Protein AF-A0A3P8M0N2-F1 (afdb_monomer)

Nearest PDB structures (foldseek):
  2rb9-assembly2_C  TM=9.609E-01  e=3.279E-08  Escherichia coli O157:H7
  2i6r-assembly2_C  TM=9.636E-01  e=3.994E-08  Escherichia coli O157:H7

InterPro domains:
  IPR011854 Carbamoyl dehydratase HypE [PTHR30303] (1-111)
  IPR016188 PurM-like, N-terminal domain [PF00586] (38-105)
  IPR036921 PurM-like, N-terminal domain superfamily [G3DSA:3.30.1330.10] (4-121)
  IPR036921 PurM-like, N-terminal domain superfamily [SSF55326] (3-123)

Secondary structure (DSSP, 8-state):
--B--GGGGSSSHHHHHHIIIIIHHHT--HHHHT-SSS----HHHHHTT-SS----------SSSEETTEEHHHHHHHHHHHHHHHTTPPP----------TT-BHHHHHHHHHHHHHHGGG-------------------

Solvent-accessible surface area (backbone atoms only — not comparable to full-atom values): 9290 Å² total; per-residue (Å²): 128,69,48,41,48,70,59,50,74,66,80,42,70,54,21,53,49,49,42,58,67,46,51,47,61,30,58,65,45,78,60,61,68,69,72,57,103,62,77,79,76,67,62,70,68,53,50,74,76,39,97,70,85,77,83,76,86,81,84,82,84,68,83,65,55,63,50,98,94,51,34,51,57,56,47,48,53,52,50,47,39,45,62,26,37,76,75,72,43,81,72,84,80,82,87,86,84,86,89,78,60,70,64,43,46,39,68,61,52,52,56,50,41,54,57,51,40,56,61,68,71,67,77,68,79,78,80,75,76,75,75,88,80,80,87,92,85,85,85,90,131

Structure (mmCIF, N/CA/C/O backbone):
data_AF-A0A3P8M0N2-F1
#
_entry.id   AF-A0A3P8M0N2-F1
#
loop_
_atom_site.group_PDB
_atom_site.id
_atom_site.type_symbol
_atom_site.label_atom_id
_atom_site.label_alt_id
_atom_site.label_comp_id
_atom_site.label_asym_id
_atom_site.label_entity_id
_atom_site.label_seq_id
_atom_site.pdbx_PDB_ins_code
_atom_site.Cartn_x
_atom_site.Cartn_y
_atom_site.Cartn_z
_atom_site.occupancy
_atom_site.B_iso_or_equiv
_atom_site.auth_seq_id
_atom_site.auth_comp_id
_atom_site.auth_asym_id
_atom_site.auth_atom_id
_atom_site.pdbx_PDB_model_num
ATOM 1 N N . MET A 1 1 ? -10.455 -6.258 19.976 1.00 63.91 1 MET A N 1
ATOM 2 C CA . MET A 1 1 ? -10.544 -4.790 20.166 1.00 63.91 1 MET A CA 1
ATOM 3 C C . ME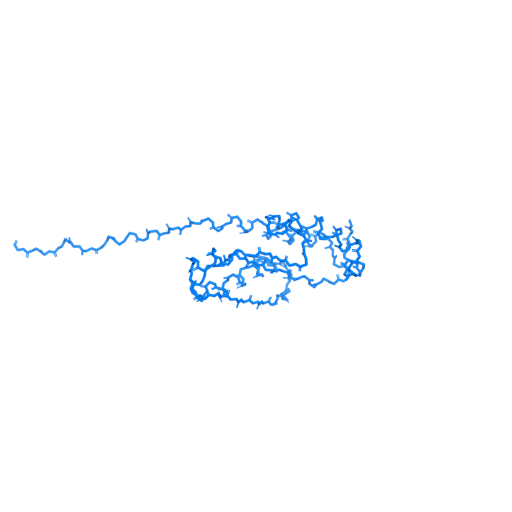T A 1 1 ? -11.783 -4.295 19.436 1.00 63.91 1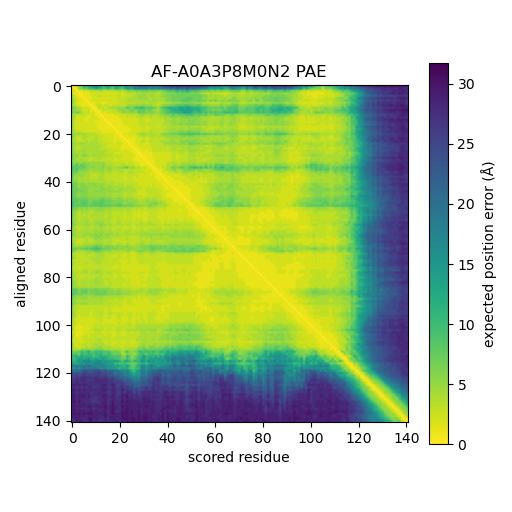 MET A C 1
ATOM 5 O O . MET A 1 1 ? -12.131 -4.919 18.446 1.00 63.91 1 MET A O 1
ATOM 9 N N . LYS A 1 2 ? -12.479 -3.260 19.926 1.00 83.62 2 LYS A N 1
ATOM 10 C CA . LYS A 1 2 ? -13.693 -2.745 19.257 1.00 83.62 2 LYS A CA 1
ATOM 11 C C . LYS A 1 2 ? -13.363 -1.669 18.216 1.00 83.62 2 LYS A C 1
ATOM 13 O O . LYS A 1 2 ? -13.795 -1.780 17.079 1.00 83.62 2 LYS A O 1
ATOM 18 N N . SER A 1 3 ? -12.510 -0.709 18.567 1.00 92.75 3 SER A N 1
ATOM 19 C CA . SER A 1 3 ? -12.158 0.423 17.703 1.00 92.75 3 SER A CA 1
ATOM 20 C C . SER A 1 3 ? -10.681 0.822 17.818 1.00 92.75 3 SER A C 1
ATOM 22 O O . SER A 1 3 ? -9.972 0.390 18.735 1.00 92.75 3 SER A O 1
ATOM 24 N N . ILE A 1 4 ? -10.222 1.652 16.881 1.00 93.88 4 ILE A N 1
ATOM 25 C CA . ILE A 1 4 ? -8.924 2.324 16.909 1.00 93.88 4 ILE A CA 1
ATOM 26 C C . ILE A 1 4 ? -8.894 3.346 18.052 1.00 93.88 4 ILE A C 1
ATOM 28 O O . ILE A 1 4 ? -9.870 4.045 18.308 1.00 93.88 4 ILE A O 1
ATOM 32 N N . GLN A 1 5 ? -7.755 3.424 18.736 1.00 93.38 5 GLN A N 1
ATOM 33 C CA . GLN A 1 5 ? -7.468 4.341 19.832 1.00 93.38 5 GLN A CA 1
ATOM 34 C C . GLN A 1 5 ? -6.165 5.074 19.520 1.00 93.38 5 GLN A C 1
ATOM 36 O O . GLN A 1 5 ? -5.319 4.526 18.808 1.00 93.38 5 GLN A O 1
ATOM 41 N N . LEU A 1 6 ? -5.942 6.243 20.124 1.00 93.06 6 LEU A N 1
ATOM 42 C CA . LEU A 1 6 ? -4.668 6.970 19.988 1.00 93.06 6 LEU A CA 1
ATOM 43 C C . LEU A 1 6 ? -3.442 6.116 20.358 1.00 93.06 6 LEU A C 1
ATOM 45 O O . LEU A 1 6 ? -2.377 6.258 19.760 1.00 93.06 6 LEU A O 1
ATOM 49 N N . ALA A 1 7 ? -3.595 5.169 21.292 1.00 91.19 7 ALA A N 1
ATOM 50 C CA . ALA A 1 7 ? -2.540 4.229 21.669 1.00 91.19 7 ALA A CA 1
ATOM 51 C C . ALA A 1 7 ? -2.038 3.360 20.496 1.00 91.19 7 ALA A C 1
ATOM 53 O O . ALA A 1 7 ? -0.889 2.924 20.511 1.00 91.19 7 ALA A O 1
ATOM 54 N N . HIS A 1 8 ? -2.857 3.127 19.465 1.00 91.25 8 HIS A N 1
ATOM 55 C CA . HIS A 1 8 ? -2.447 2.386 18.269 1.00 91.25 8 HIS A CA 1
ATOM 56 C C . HIS A 1 8 ? -1.554 3.204 17.320 1.00 91.25 8 HIS A C 1
ATOM 58 O O . HIS A 1 8 ? -0.977 2.624 16.406 1.00 91.25 8 HIS A O 1
ATOM 64 N N . GLY A 1 9 ? -1.415 4.518 17.531 1.00 89.00 9 GLY A N 1
ATOM 65 C CA . GLY A 1 9 ? -0.545 5.406 16.749 1.00 89.00 9 GLY A CA 1
ATOM 66 C C . GLY A 1 9 ? 0.686 5.914 17.506 1.00 89.00 9 GLY A C 1
ATOM 67 O O . GLY A 1 9 ? 1.428 6.732 16.974 1.00 89.00 9 GLY A O 1
ATOM 68 N N . SER A 1 10 ? 0.915 5.470 18.746 1.00 87.62 10 SER A N 1
ATOM 69 C CA . SER A 1 10 ? 1.956 6.028 19.625 1.00 87.62 10 SER A CA 1
ATOM 70 C C . SER A 1 10 ? 3.344 5.387 19.481 1.00 87.62 10 SER A C 1
ATOM 72 O O . SER A 1 10 ? 4.259 5.760 20.211 1.00 87.62 10 SER A O 1
ATOM 74 N N . GLY A 1 11 ? 3.512 4.393 18.601 1.00 84.75 11 GLY A N 1
ATOM 75 C CA . GLY A 1 11 ? 4.765 3.632 18.465 1.00 84.75 11 GLY A CA 1
ATOM 76 C C . GLY A 1 11 ? 5.002 2.574 19.552 1.00 84.75 11 GLY A C 1
ATOM 77 O O . GLY A 1 11 ? 6.016 1.885 19.526 1.00 84.75 11 GLY A O 1
ATOM 78 N N . GLY A 1 12 ? 4.084 2.427 20.514 1.00 90.69 12 GLY A N 1
ATOM 79 C CA . GLY A 1 12 ? 4.204 1.467 21.613 1.00 90.69 12 GLY A CA 1
ATOM 80 C C . GLY A 1 12 ? 3.677 0.061 21.298 1.00 90.69 12 GLY A C 1
ATOM 81 O O . GLY A 1 12 ? 3.340 -0.285 20.166 1.00 90.69 12 GLY A O 1
ATOM 82 N N . GLN A 1 13 ? 3.530 -0.751 22.350 1.00 91.75 13 GLN A N 1
ATOM 83 C CA . GLN A 1 13 ? 3.070 -2.144 22.249 1.00 91.75 13 GLN A CA 1
ATOM 84 C C . GLN A 1 13 ? 1.716 -2.295 21.542 1.00 91.75 13 GLN A C 1
ATOM 86 O O . GLN A 1 13 ? 1.530 -3.240 20.782 1.00 91.75 13 GLN A O 1
ATOM 91 N N . ALA A 1 14 ? 0.780 -1.367 21.756 1.00 90.50 14 ALA A N 1
ATOM 92 C CA . ALA A 1 14 ? -0.536 -1.420 21.123 1.00 90.50 14 ALA A CA 1
ATOM 93 C C . ALA A 1 14 ? -0.447 -1.259 19.591 1.00 90.50 14 ALA A C 1
ATOM 95 O O . ALA A 1 14 ? -1.123 -1.980 18.858 1.00 90.50 14 ALA A O 1
ATOM 96 N N . MET A 1 15 ? 0.433 -0.378 19.097 1.00 91.69 15 MET A N 1
ATOM 97 C CA . MET A 1 15 ? 0.715 -0.243 17.663 1.00 91.69 15 MET A CA 1
ATOM 98 C C . MET A 1 15 ? 1.362 -1.515 17.106 1.00 91.69 15 MET A C 1
ATOM 100 O O . MET A 1 15 ? 0.923 -2.030 16.081 1.00 91.69 15 MET A O 1
ATOM 104 N N . GLN A 1 16 ? 2.361 -2.064 17.802 1.00 89.50 16 GLN A N 1
ATOM 105 C CA . GLN A 1 16 ? 3.021 -3.304 17.381 1.00 89.50 16 GLN A CA 1
ATOM 106 C C . GLN A 1 16 ? 2.044 -4.486 17.320 1.00 89.50 16 GLN A C 1
ATOM 108 O O . GLN A 1 16 ? 2.074 -5.264 16.369 1.00 89.50 16 GLN A O 1
ATOM 113 N N . GLN A 1 17 ? 1.131 -4.597 18.287 1.00 90.56 17 GLN A N 1
ATOM 114 C CA . GLN A 1 17 ? 0.076 -5.612 18.286 1.00 90.56 17 GLN A CA 1
ATOM 115 C C . GLN A 1 17 ? -0.898 -5.430 17.122 1.00 90.56 17 GLN A C 1
ATOM 117 O O . GLN A 1 17 ? -1.261 -6.420 16.486 1.00 90.56 17 GLN A O 1
ATOM 122 N N . LEU A 1 18 ? -1.298 -4.194 16.805 1.00 89.81 18 LEU A N 1
ATOM 123 C CA . LEU A 1 18 ? -2.138 -3.911 15.639 1.00 89.81 18 LEU A CA 1
ATOM 124 C C . LEU A 1 18 ? -1.429 -4.326 14.342 1.00 89.81 18 LEU A C 1
ATOM 126 O O . LEU A 1 18 ? -2.010 -5.037 13.524 1.00 89.81 18 LEU A O 1
ATOM 130 N N . ILE A 1 19 ? -0.156 -3.956 14.183 1.00 88.88 19 ILE A N 1
ATOM 131 C CA . ILE A 1 19 ? 0.654 -4.338 13.019 1.00 88.88 19 ILE A CA 1
ATOM 132 C C . ILE A 1 19 ? 0.749 -5.859 12.895 1.00 88.88 19 ILE A C 1
ATOM 134 O O . ILE A 1 19 ? 0.438 -6.404 11.836 1.00 88.88 19 ILE A O 1
ATOM 138 N N . ALA A 1 20 ? 1.108 -6.553 13.974 1.00 87.44 20 ALA A N 1
ATOM 139 C CA . ALA A 1 20 ? 1.281 -8.002 13.974 1.00 87.44 20 ALA A CA 1
ATOM 140 C C . ALA A 1 20 ? -0.027 -8.774 13.733 1.00 87.44 20 ALA A C 1
ATOM 142 O O . ALA A 1 20 ? -0.031 -9.790 13.039 1.00 87.44 20 ALA A O 1
ATOM 143 N N . SER A 1 21 ? -1.140 -8.319 14.310 1.00 85.88 21 SER A N 1
ATOM 144 C CA . SER A 1 21 ? -2.423 -9.029 14.226 1.00 85.88 21 SER A CA 1
ATOM 145 C C . SER A 1 21 ? -3.155 -8.788 12.913 1.00 85.88 21 SER A C 1
ATOM 147 O O . SER A 1 21 ? -3.787 -9.704 12.400 1.00 85.88 21 SER A O 1
ATOM 149 N N . LEU A 1 22 ? -3.052 -7.587 12.349 1.00 86.25 22 LEU A N 1
ATOM 150 C CA . LEU A 1 22 ? -3.809 -7.215 11.165 1.00 86.25 22 LEU A CA 1
ATOM 151 C C . LEU A 1 22 ? -2.928 -7.175 9.915 1.00 86.25 22 LEU A C 1
ATOM 153 O O . LEU A 1 22 ? -3.141 -7.936 8.972 1.00 86.25 22 LEU A O 1
ATOM 157 N N . PHE A 1 23 ? -1.937 -6.283 9.896 1.00 86.25 23 PHE A N 1
ATOM 158 C CA . PHE A 1 23 ? -1.189 -5.971 8.678 1.00 86.25 23 PHE A CA 1
ATOM 159 C C . PHE A 1 23 ? -0.220 -7.088 8.287 1.00 86.25 23 PHE A C 1
ATOM 161 O O . PHE A 1 23 ? -0.169 -7.469 7.118 1.00 86.25 23 PHE A O 1
ATOM 168 N N . MET A 1 24 ? 0.490 -7.674 9.252 1.00 86.44 24 MET A N 1
ATOM 169 C CA . MET A 1 24 ? 1.405 -8.793 8.999 1.00 86.44 24 MET A CA 1
ATOM 170 C C . MET A 1 24 ? 0.673 -10.036 8.490 1.00 86.44 24 MET A C 1
ATOM 172 O O . MET A 1 24 ? 1.213 -10.757 7.657 1.00 86.44 24 MET A O 1
ATOM 176 N N . GLN A 1 25 ? -0.556 -10.276 8.958 1.00 85.75 25 GLN A N 1
ATOM 177 C CA . GLN A 1 25 ? -1.371 -11.404 8.502 1.00 85.75 25 GLN A CA 1
ATOM 178 C C . GLN A 1 25 ? -1.947 -11.148 7.108 1.00 85.75 25 GLN A C 1
ATOM 180 O O . GLN A 1 25 ? -1.815 -11.991 6.223 1.00 85.75 25 GLN A O 1
ATOM 185 N N . ALA A 1 26 ? -2.537 -9.970 6.891 1.00 85.81 26 ALA A N 1
ATOM 186 C CA . ALA A 1 26 ? -3.141 -9.599 5.614 1.00 85.81 26 ALA A CA 1
ATOM 187 C C . ALA A 1 26 ? -2.113 -9.492 4.476 1.00 85.81 26 ALA A C 1
ATOM 189 O O . ALA A 1 26 ? -2.409 -9.831 3.330 1.00 85.81 26 ALA A O 1
ATOM 190 N N . PHE A 1 27 ? -0.898 -9.035 4.784 1.00 87.44 27 PHE A N 1
ATOM 191 C CA . PHE A 1 27 ? 0.148 -8.768 3.799 1.00 87.44 27 PHE A CA 1
ATOM 192 C C . PHE A 1 27 ? 1.343 -9.716 3.900 1.00 87.44 27 PHE A C 1
ATOM 194 O O . PHE A 1 27 ? 2.408 -9.374 3.387 1.00 87.44 27 PHE A O 1
ATOM 201 N N . ALA A 1 28 ? 1.192 -10.888 4.522 1.00 89.44 28 ALA A N 1
ATOM 202 C CA . ALA A 1 28 ? 2.278 -11.836 4.769 1.00 89.44 28 ALA A CA 1
ATOM 203 C C . ALA A 1 28 ? 3.115 -12.120 3.507 1.00 89.44 28 ALA A C 1
ATOM 205 O O . ALA A 1 28 ? 2.613 -12.611 2.495 1.00 89.44 28 ALA A O 1
ATOM 206 N N . ASN A 1 29 ? 4.408 -11.795 3.562 1.00 89.75 29 ASN A N 1
ATOM 207 C CA . ASN A 1 29 ? 5.374 -12.066 2.499 1.00 89.75 29 ASN A CA 1
ATOM 208 C C . ASN A 1 29 ? 6.812 -12.040 3.064 1.00 89.75 29 ASN A C 1
ATOM 210 O O . ASN A 1 29 ? 7.013 -11.482 4.146 1.00 89.75 29 ASN A O 1
ATOM 214 N N . PRO A 1 30 ? 7.811 -12.601 2.353 1.00 90.75 30 PRO A N 1
ATOM 215 C CA . PRO A 1 30 ? 9.188 -12.664 2.848 1.00 90.75 30 PRO A CA 1
ATOM 216 C C . PRO A 1 30 ? 9.806 -11.297 3.163 1.00 90.75 30 PRO A C 1
ATOM 218 O O . PRO A 1 30 ? 10.489 -11.172 4.170 1.00 90.75 30 PRO A O 1
ATOM 221 N N . TRP A 1 31 ? 9.520 -10.270 2.356 1.00 90.75 31 TRP A N 1
ATOM 222 C CA . TRP A 1 31 ? 10.063 -8.920 2.556 1.00 90.75 31 TRP A CA 1
ATOM 223 C C . TRP A 1 31 ? 9.510 -8.247 3.813 1.00 90.75 31 TRP A C 1
ATOM 225 O O . TRP A 1 31 ? 10.221 -7.516 4.491 1.00 90.75 31 TRP A O 1
ATOM 235 N N . LEU A 1 32 ? 8.238 -8.494 4.133 1.00 89.06 32 LEU A N 1
ATOM 236 C CA . LEU A 1 32 ? 7.595 -7.947 5.324 1.00 89.06 32 LEU A CA 1
ATOM 237 C C . LEU A 1 32 ? 7.981 -8.728 6.590 1.00 89.06 32 LEU A C 1
ATOM 239 O O . LEU A 1 32 ? 8.029 -8.156 7.673 1.00 89.06 32 LEU A O 1
ATOM 243 N N . ALA A 1 33 ? 8.287 -10.023 6.457 1.00 89.88 33 ALA A N 1
ATOM 244 C CA . ALA A 1 33 ? 8.665 -10.888 7.573 1.00 89.88 33 ALA A CA 1
ATOM 245 C C . ALA A 1 33 ? 9.977 -10.473 8.264 1.00 89.88 33 ALA A C 1
ATOM 247 O O . ALA A 1 33 ? 10.156 -10.816 9.433 1.00 89.88 33 ALA A O 1
ATOM 248 N N . GLU A 1 34 ? 10.851 -9.726 7.577 1.00 88.56 34 GLU A N 1
ATOM 249 C CA . GLU A 1 34 ? 12.091 -9.182 8.150 1.00 88.56 34 GLU A CA 1
ATOM 250 C C . GLU A 1 34 ? 11.825 -8.201 9.306 1.00 88.56 34 GLU A C 1
ATOM 252 O O . GLU A 1 34 ? 12.629 -8.148 10.229 1.00 88.56 34 GLU A O 1
ATOM 257 N N . GLN A 1 35 ? 10.681 -7.497 9.309 1.00 83.44 35 GLN A N 1
ATOM 258 C CA . GLN A 1 35 ? 10.242 -6.599 10.397 1.00 83.44 35 GLN A CA 1
ATOM 259 C C . GLN A 1 35 ? 11.285 -5.553 10.838 1.00 83.44 35 GLN A C 1
ATOM 261 O O . GLN A 1 35 ? 11.336 -5.155 12.001 1.00 83.44 35 GLN A O 1
ATOM 266 N N . GLU A 1 36 ? 12.094 -5.091 9.890 1.00 87.94 36 GLU A N 1
ATOM 267 C CA . GLU A 1 36 ? 12.994 -3.950 10.049 1.00 87.94 36 GLU A CA 1
ATOM 268 C C . GLU A 1 36 ? 12.249 -2.634 9.758 1.00 87.94 36 GLU A C 1
ATOM 270 O O . GLU A 1 36 ? 11.135 -2.636 9.224 1.00 87.94 36 GLU A O 1
ATOM 275 N N . ASP A 1 37 ? 12.894 -1.496 10.025 1.00 87.88 37 ASP A N 1
ATOM 276 C CA . ASP A 1 37 ? 12.346 -0.162 9.721 1.00 87.88 37 ASP A CA 1
ATOM 277 C C . ASP A 1 37 ? 12.148 0.083 8.204 1.00 87.88 37 ASP A C 1
ATOM 279 O O . ASP A 1 37 ? 11.525 1.063 7.787 1.00 87.88 37 ASP A O 1
ATOM 283 N N . GLN A 1 38 ? 12.673 -0.809 7.357 1.00 91.94 38 GLN A N 1
ATOM 284 C CA . GLN A 1 38 ? 12.666 -0.724 5.904 1.00 91.94 38 GLN A CA 1
ATOM 285 C C . GLN A 1 38 ? 12.641 -2.105 5.240 1.00 91.94 38 GLN A C 1
ATOM 287 O O . GLN A 1 38 ? 13.207 -3.071 5.746 1.00 91.94 38 GLN A O 1
ATOM 292 N N . ALA A 1 39 ? 12.083 -2.176 4.030 1.00 92.81 39 ALA A N 1
ATOM 293 C CA . ALA A 1 39 ? 12.215 -3.351 3.173 1.00 92.81 39 ALA A CA 1
ATOM 294 C C . ALA A 1 39 ? 13.562 -3.352 2.430 1.00 92.81 39 ALA A C 1
ATOM 296 O O . ALA A 1 39 ? 14.052 -2.303 1.999 1.00 92.81 39 ALA A O 1
ATOM 297 N N . ARG A 1 40 ? 14.133 -4.539 2.209 1.00 93.44 40 ARG A N 1
ATOM 298 C CA . ARG A 1 40 ? 15.329 -4.741 1.377 1.00 93.44 40 ARG A CA 1
ATOM 299 C C . ARG A 1 40 ? 14.929 -5.417 0.069 1.00 93.44 40 ARG A C 1
ATOM 301 O O . ARG A 1 40 ? 14.323 -6.484 0.072 1.00 93.44 40 ARG A O 1
ATOM 308 N N . LEU A 1 41 ? 15.246 -4.777 -1.056 1.00 94.12 41 LEU A N 1
ATOM 309 C CA . LEU A 1 41 ? 14.862 -5.237 -2.394 1.00 94.12 41 LEU A CA 1
ATOM 310 C C . LEU A 1 41 ? 16.107 -5.563 -3.222 1.00 94.12 41 LEU A C 1
ATOM 312 O O . LEU A 1 41 ? 17.070 -4.797 -3.234 1.00 94.12 41 LEU A O 1
ATOM 316 N N . ASP A 1 42 ? 16.077 -6.690 -3.933 1.00 94.00 42 ASP A N 1
ATOM 317 C CA . ASP A 1 42 ? 17.174 -7.119 -4.802 1.00 94.00 42 ASP A CA 1
ATOM 318 C C . ASP A 1 42 ? 17.254 -6.229 -6.056 1.00 94.00 42 ASP A C 1
ATOM 320 O O . ASP A 1 42 ? 16.409 -6.288 -6.957 1.00 94.00 42 ASP A O 1
ATOM 324 N N . LEU A 1 43 ? 18.298 -5.399 -6.114 1.00 95.12 43 LEU A N 1
ATOM 325 C CA . LEU A 1 43 ? 18.541 -4.490 -7.232 1.00 95.12 43 LEU A CA 1
ATOM 326 C C . LEU A 1 43 ? 18.897 -5.225 -8.528 1.00 95.12 43 LEU A C 1
ATOM 328 O O . LEU A 1 43 ? 18.542 -4.743 -9.602 1.00 95.12 43 LEU A O 1
ATOM 332 N N . ALA A 1 44 ? 19.557 -6.385 -8.458 1.00 95.94 44 ALA A N 1
ATOM 333 C CA . ALA A 1 44 ? 19.913 -7.151 -9.649 1.00 95.94 44 ALA A CA 1
ATOM 334 C C . ALA A 1 44 ? 18.656 -7.698 -10.338 1.00 95.94 44 ALA A C 1
ATOM 336 O O . ALA A 1 44 ? 18.544 -7.646 -11.563 1.00 95.94 44 ALA A O 1
ATOM 337 N N . GLN A 1 45 ? 17.668 -8.146 -9.557 1.00 93.12 45 GLN A N 1
ATOM 338 C CA . GLN A 1 45 ? 16.373 -8.580 -10.093 1.00 93.12 45 GLN A CA 1
ATOM 339 C C . GLN A 1 45 ? 15.588 -7.441 -10.746 1.00 93.12 45 GLN A C 1
ATOM 341 O O . GLN A 1 45 ? 14.957 -7.653 -11.782 1.00 93.12 45 GLN A O 1
ATOM 346 N N . LEU A 1 46 ? 15.622 -6.240 -10.163 1.00 94.38 46 LEU A N 1
ATOM 347 C CA . LEU A 1 46 ? 14.981 -5.061 -10.747 1.00 94.38 46 LEU A CA 1
ATOM 348 C C . LEU A 1 46 ? 15.671 -4.638 -12.051 1.00 94.38 46 LEU A C 1
ATOM 350 O O . LEU A 1 46 ? 14.996 -4.449 -13.062 1.00 94.38 46 LEU A O 1
ATOM 354 N N . ALA A 1 47 ? 17.004 -4.577 -12.059 1.00 94.88 47 ALA A N 1
ATOM 355 C CA . ALA A 1 47 ? 17.793 -4.212 -13.235 1.00 94.88 47 ALA A CA 1
ATOM 356 C C . ALA A 1 47 ? 17.649 -5.219 -14.394 1.00 94.88 47 ALA A C 1
ATOM 358 O O . ALA A 1 47 ? 17.754 -4.850 -15.561 1.00 94.88 47 ALA A O 1
ATOM 359 N N . ALA A 1 48 ? 17.342 -6.488 -14.101 1.00 95.31 48 ALA A N 1
ATOM 360 C CA . ALA A 1 48 ? 17.049 -7.489 -15.128 1.00 95.31 48 ALA A CA 1
ATOM 361 C C . ALA A 1 48 ? 15.748 -7.208 -15.915 1.00 95.31 48 ALA A C 1
ATOM 363 O O . ALA A 1 48 ? 15.529 -7.815 -16.962 1.00 95.31 48 ALA A O 1
ATOM 364 N N . GLN A 1 49 ? 14.877 -6.317 -15.425 1.00 93.19 49 GLN A N 1
ATOM 365 C CA . GLN A 1 49 ? 13.612 -5.942 -16.075 1.00 93.19 49 GLN A CA 1
ATOM 366 C C . GLN A 1 49 ? 13.705 -4.626 -16.864 1.00 93.19 49 GLN A C 1
ATOM 368 O O . GLN A 1 49 ? 12.784 -4.304 -17.613 1.00 93.19 49 GLN A O 1
ATOM 373 N N . GLY A 1 50 ? 14.786 -3.860 -16.704 1.00 94.19 50 GLY A N 1
ATOM 374 C CA . GLY A 1 50 ? 14.958 -2.564 -17.353 1.00 94.19 50 GLY A CA 1
ATOM 375 C C . GLY A 1 50 ? 16.075 -1.727 -16.734 1.00 94.19 50 GLY A C 1
ATOM 376 O O . GLY A 1 50 ? 16.627 -2.059 -15.690 1.00 94.19 50 GLY A O 1
ATOM 377 N N . ASP A 1 51 ? 16.393 -0.612 -17.385 1.00 95.00 51 ASP A N 1
ATOM 378 C CA . ASP A 1 51 ? 17.461 0.312 -16.983 1.00 95.00 51 ASP A CA 1
ATOM 379 C C . ASP A 1 51 ? 17.004 1.400 -15.996 1.00 95.00 51 ASP A C 1
ATOM 381 O O . ASP A 1 51 ? 17.820 2.169 -15.487 1.00 95.00 51 ASP A O 1
ATOM 385 N N . ARG A 1 52 ? 15.695 1.486 -15.737 1.00 95.44 52 ARG A N 1
ATOM 386 C CA . ARG A 1 52 ? 15.064 2.525 -14.921 1.00 95.44 52 ARG A CA 1
ATOM 387 C C . ARG A 1 52 ? 13.998 1.927 -14.017 1.00 95.44 52 ARG A C 1
ATOM 389 O O . ARG A 1 52 ? 13.238 1.050 -14.424 1.00 95.44 52 ARG A O 1
ATOM 396 N N . LEU A 1 53 ? 13.917 2.456 -12.800 1.00 96.50 53 LEU A N 1
ATOM 397 C CA . LEU A 1 53 ? 12.866 2.133 -11.844 1.00 96.50 53 LEU A CA 1
ATOM 398 C C . LEU A 1 53 ? 11.720 3.138 -11.988 1.00 96.50 53 LEU A C 1
ATOM 400 O O . LEU A 1 53 ? 11.923 4.337 -11.803 1.00 96.50 53 LEU A O 1
ATOM 404 N N . ALA A 1 54 ? 10.519 2.648 -12.287 1.00 97.19 54 ALA A N 1
ATOM 405 C CA . ALA A 1 54 ? 9.306 3.445 -12.160 1.00 97.19 54 ALA A CA 1
ATOM 406 C C . ALA A 1 54 ? 8.868 3.471 -10.690 1.00 97.19 54 ALA A C 1
ATOM 408 O O . ALA A 1 54 ? 8.734 2.423 -10.057 1.00 97.19 54 ALA A O 1
ATOM 409 N N . PHE A 1 55 ? 8.648 4.670 -10.159 1.00 97.50 55 PHE A N 1
ATOM 410 C CA . PHE A 1 55 ? 8.265 4.903 -8.772 1.00 97.50 55 PHE A CA 1
ATOM 411 C C . PHE A 1 55 ? 7.106 5.903 -8.738 1.00 97.50 55 PHE A C 1
ATOM 413 O O . PHE A 1 55 ? 7.218 6.981 -9.318 1.00 97.50 55 PHE A O 1
ATOM 420 N N . SER A 1 56 ? 6.002 5.529 -8.089 1.00 97.31 56 SER A N 1
ATOM 421 C CA . SER A 1 56 ? 4.825 6.378 -7.878 1.00 97.31 56 SER A CA 1
ATOM 422 C C . SER A 1 56 ? 4.327 6.223 -6.442 1.00 97.31 56 SER A C 1
ATOM 424 O O . SER A 1 56 ? 4.601 5.216 -5.786 1.00 97.31 56 SER A O 1
ATOM 426 N N . THR A 1 57 ? 3.594 7.221 -5.968 1.00 96.56 57 THR A N 1
ATOM 427 C CA . THR A 1 57 ? 2.899 7.231 -4.682 1.00 96.56 57 THR A CA 1
ATOM 428 C C . THR A 1 57 ? 1.609 8.019 -4.847 1.00 96.56 57 THR A C 1
ATOM 430 O O . THR A 1 57 ? 1.602 9.023 -5.556 1.00 96.56 57 THR A O 1
ATOM 433 N N . ASP A 1 58 ? 0.546 7.602 -4.165 1.00 95.31 58 ASP A N 1
ATOM 434 C CA . ASP A 1 58 ? -0.733 8.308 -4.198 1.00 95.31 58 ASP A CA 1
ATOM 435 C C . ASP A 1 58 ? -1.464 8.197 -2.850 1.00 95.31 58 ASP A C 1
ATOM 437 O O . ASP A 1 58 ? -1.231 7.266 -2.071 1.00 95.31 58 ASP A O 1
ATOM 441 N N . GLY A 1 59 ? -2.309 9.183 -2.558 1.00 95.31 59 GLY A N 1
ATOM 442 C CA . GLY A 1 59 ? -3.097 9.288 -1.335 1.00 95.31 59 GLY A CA 1
ATOM 443 C C . GLY A 1 59 ? -4.585 9.121 -1.623 1.00 95.31 59 GLY A C 1
ATOM 444 O O . GLY A 1 59 ? -5.159 9.853 -2.423 1.00 95.31 59 GLY A O 1
ATOM 445 N N . TYR A 1 60 ? -5.236 8.192 -0.925 1.00 95.25 60 TYR A N 1
ATOM 446 C CA . TYR A 1 60 ? -6.630 7.828 -1.183 1.00 95.25 60 TYR A CA 1
ATOM 447 C C . TYR A 1 60 ? -7.527 8.279 -0.029 1.00 95.25 60 TYR A C 1
ATOM 449 O O . TYR A 1 60 ? -7.314 7.881 1.112 1.00 95.25 60 TYR A O 1
ATOM 457 N N . VAL A 1 61 ? -8.534 9.105 -0.334 1.00 95.38 61 VAL A N 1
ATOM 458 C CA . VAL A 1 61 ? -9.425 9.757 0.652 1.00 95.38 61 VAL A CA 1
ATOM 459 C C . VAL A 1 61 ? -10.910 9.658 0.265 1.00 95.38 61 VAL A C 1
AT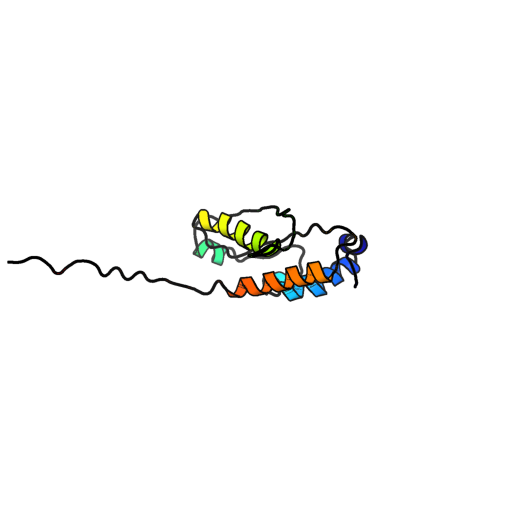OM 461 O O . VAL A 1 61 ? -11.684 10.589 0.461 1.00 95.38 61 VAL A O 1
ATOM 464 N N . ILE A 1 62 ? -11.307 8.549 -0.363 1.00 93.25 62 ILE A N 1
ATOM 465 C CA . ILE A 1 62 ? -12.671 8.366 -0.881 1.00 93.25 62 ILE A CA 1
ATOM 466 C C . ILE A 1 62 ? -13.706 8.153 0.235 1.00 93.25 62 ILE A C 1
ATOM 468 O O . ILE A 1 62 ? -13.437 7.460 1.215 1.00 93.25 62 ILE A O 1
ATOM 472 N N . A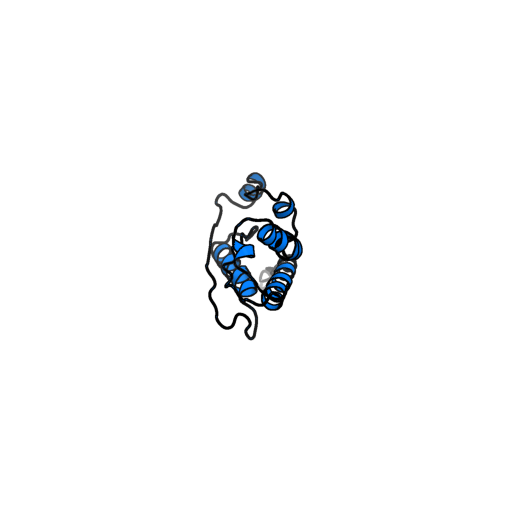SP A 1 63 ? -14.910 8.691 0.029 1.00 91.56 63 ASP A N 1
ATOM 473 C CA . ASP A 1 63 ? -16.093 8.492 0.871 1.00 91.56 63 ASP A CA 1
ATOM 474 C C . ASP A 1 63 ? -17.294 8.083 -0.011 1.00 91.56 63 ASP A C 1
ATOM 476 O O . ASP A 1 63 ? -17.568 8.766 -1.005 1.00 91.56 63 ASP A O 1
ATOM 480 N N . PRO A 1 64 ? -18.004 6.974 0.283 1.00 93.31 64 PRO A N 1
ATOM 481 C CA . PRO A 1 64 ? -17.768 6.015 1.369 1.00 93.31 64 PRO A CA 1
ATOM 482 C C . PRO A 1 64 ? -16.536 5.125 1.144 1.00 93.31 64 PRO A C 1
ATOM 484 O O . PRO A 1 64 ? -16.158 4.839 0.010 1.00 93.31 64 PRO A O 1
ATOM 487 N N . LEU A 1 65 ? -15.964 4.590 2.233 1.00 92.31 65 LEU A N 1
ATOM 488 C CA . LEU A 1 65 ? -14.834 3.641 2.173 1.00 92.31 65 LEU A CA 1
ATOM 489 C C . LEU A 1 65 ? -15.155 2.362 1.379 1.00 92.31 65 LEU A C 1
ATOM 491 O O . LEU A 1 65 ? -14.251 1.729 0.838 1.00 92.31 65 LEU A O 1
ATOM 495 N N . PHE A 1 66 ? -16.435 1.982 1.316 1.00 93.69 66 PHE A N 1
ATOM 496 C CA . PHE A 1 66 ? -16.944 0.842 0.554 1.00 93.69 66 PHE A CA 1
ATOM 497 C C . PHE A 1 66 ? -18.010 1.320 -0.424 1.00 93.69 66 PHE A C 1
ATOM 499 O O . PHE A 1 66 ? -18.972 1.974 -0.024 1.00 93.69 66 PHE A O 1
ATOM 506 N N . PHE A 1 67 ? -17.879 0.942 -1.691 1.00 94.19 67 PHE A N 1
ATOM 507 C CA . PHE A 1 67 ? -18.749 1.409 -2.767 1.00 94.19 67 PHE A CA 1
ATOM 508 C C . PHE A 1 67 ? -19.041 0.285 -3.775 1.00 94.19 67 PHE A C 1
ATOM 510 O O . PHE A 1 67 ? -18.338 -0.730 -3.815 1.00 94.19 67 PHE A O 1
ATOM 517 N N . PRO A 1 68 ? -20.084 0.411 -4.616 1.00 93.38 68 PRO A N 1
ATOM 518 C CA . PRO A 1 68 ? -20.342 -0.574 -5.661 1.00 93.38 68 PRO A CA 1
ATOM 519 C C . PRO A 1 68 ? -19.119 -0.749 -6.577 1.00 93.38 68 PRO A C 1
ATOM 521 O O . PRO A 1 68 ? -18.716 0.174 -7.277 1.00 93.38 68 PRO A O 1
ATOM 524 N N . GLY A 1 69 ? -18.519 -1.943 -6.566 1.00 89.44 69 GLY A N 1
ATOM 525 C CA . GLY A 1 69 ? -17.348 -2.284 -7.387 1.00 89.44 69 GLY A CA 1
ATOM 526 C C . GLY A 1 69 ? -15.998 -2.302 -6.656 1.00 89.44 69 GLY A C 1
ATOM 527 O O . GLY A 1 69 ? -15.017 -2.803 -7.227 1.00 89.44 69 GLY A O 1
ATOM 528 N N . GLY A 1 70 ? -15.926 -1.850 -5.399 1.00 91.94 70 GLY A N 1
ATOM 529 C CA . GLY A 1 70 ? -14.683 -1.891 -4.632 1.00 91.94 70 GLY A CA 1
ATOM 530 C C . GLY A 1 70 ? -14.730 -1.231 -3.258 1.00 91.94 70 GLY A C 1
ATOM 531 O O . GLY A 1 70 ? -15.783 -0.970 -2.683 1.00 91.94 70 GLY A O 1
ATOM 532 N N . ASP A 1 71 ? -13.540 -0.988 -2.735 1.00 94.62 71 ASP A N 1
ATOM 533 C CA . ASP A 1 71 ? -13.302 -0.282 -1.486 1.00 94.62 71 ASP A CA 1
ATOM 534 C C . ASP A 1 71 ? -12.039 0.576 -1.618 1.00 94.62 71 ASP A C 1
ATOM 536 O O . ASP A 1 71 ? -11.311 0.493 -2.617 1.00 94.62 71 ASP A O 1
ATOM 540 N N . ILE A 1 72 ? -11.794 1.411 -0.612 1.00 94.00 72 ILE A N 1
ATOM 541 C CA . ILE A 1 72 ? -10.671 2.348 -0.574 1.00 94.00 72 ILE A CA 1
ATOM 542 C C . ILE A 1 72 ? -9.316 1.681 -0.821 1.00 94.00 72 ILE A C 1
ATOM 544 O O . ILE A 1 72 ? -8.482 2.271 -1.501 1.00 94.00 72 ILE A O 1
ATOM 548 N N . GLY A 1 73 ? -9.067 0.466 -0.329 1.00 92.50 73 GLY A N 1
ATOM 549 C CA . GLY A 1 73 ? -7.74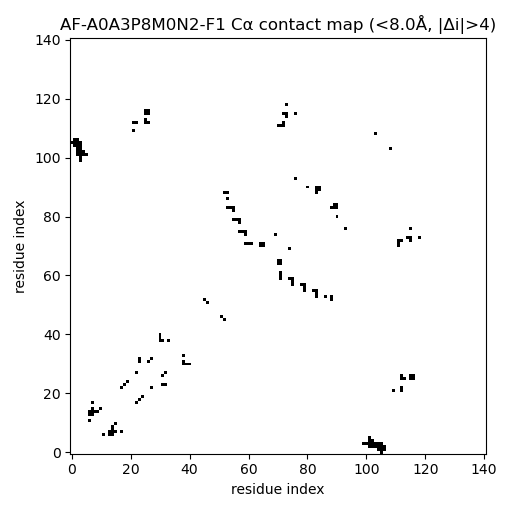5 -0.128 -0.517 1.00 92.50 73 GLY A CA 1
ATOM 550 C C . GLY A 1 73 ? -7.618 -0.959 -1.788 1.00 92.50 73 GLY A C 1
ATOM 551 O O . GLY A 1 73 ? -6.527 -1.001 -2.351 1.00 92.50 73 GLY A O 1
ATOM 552 N N . LYS A 1 74 ? -8.715 -1.489 -2.351 1.00 93.06 74 LYS A N 1
ATOM 553 C CA . LYS A 1 74 ? -8.704 -1.935 -3.754 1.00 93.06 74 LYS A CA 1
ATOM 554 C C . LYS A 1 74 ? -8.364 -0.764 -4.673 1.00 93.06 74 LYS A C 1
ATOM 556 O O . LYS A 1 74 ? -7.537 -0.909 -5.570 1.00 93.06 74 LYS A O 1
ATOM 561 N N . LEU A 1 75 ? -8.967 0.402 -4.431 1.00 94.06 75 LEU A N 1
ATOM 562 C CA . LEU A 1 75 ? -8.625 1.626 -5.151 1.00 94.06 75 LEU A CA 1
ATOM 563 C C . LEU A 1 75 ? -7.150 1.993 -4.937 1.00 94.06 75 LEU A C 1
ATOM 565 O O . LEU A 1 75 ? -6.469 2.268 -5.920 1.00 94.06 75 LEU A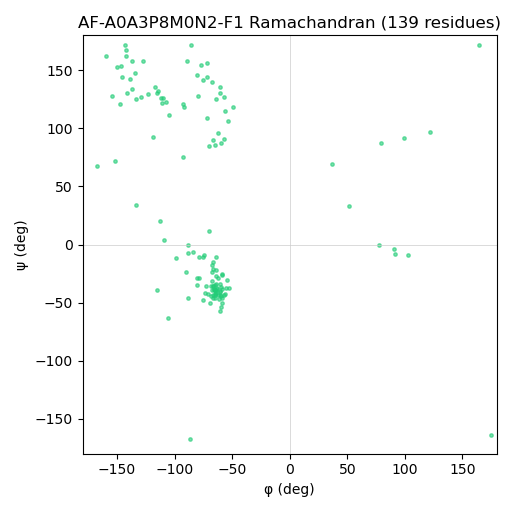 O 1
ATOM 569 N N . ALA A 1 76 ? -6.646 1.896 -3.703 1.00 95.12 76 ALA A N 1
ATOM 570 C CA . ALA A 1 76 ? -5.257 2.214 -3.387 1.00 95.12 76 ALA A CA 1
ATOM 571 C C . ALA A 1 76 ? -4.240 1.314 -4.106 1.00 95.12 76 ALA A C 1
ATOM 573 O O . ALA A 1 76 ? -3.243 1.793 -4.653 1.00 95.12 76 ALA A O 1
ATOM 574 N N . VAL A 1 77 ? -4.499 0.004 -4.147 1.00 94.44 77 VAL A N 1
ATOM 575 C CA . VAL A 1 77 ? -3.646 -0.963 -4.849 1.00 94.44 77 VAL A CA 1
ATOM 576 C C . VAL A 1 77 ? -3.741 -0.767 -6.359 1.00 94.44 77 VAL A C 1
ATOM 578 O O . VAL A 1 77 ? -2.712 -0.665 -7.026 1.00 94.44 77 VAL A O 1
ATOM 581 N N . CYS A 1 78 ? -4.956 -0.702 -6.913 1.00 95.00 78 CYS A N 1
ATOM 582 C CA . CYS A 1 78 ? -5.150 -0.578 -8.355 1.00 95.00 78 CYS A CA 1
ATOM 583 C C . CYS A 1 78 ? -4.646 0.761 -8.900 1.00 95.00 78 CYS A C 1
ATOM 585 O O . CYS A 1 78 ? -4.003 0.758 -9.943 1.00 95.00 78 CYS A O 1
ATOM 587 N N . GLY A 1 79 ? -4.912 1.881 -8.225 1.00 95.88 79 GLY A N 1
ATOM 588 C CA . GLY A 1 79 ? -4.455 3.207 -8.651 1.00 95.88 79 GLY A CA 1
ATOM 589 C C . GLY A 1 79 ? -2.932 3.269 -8.726 1.00 95.88 79 GLY A C 1
ATOM 590 O O . GLY A 1 79 ? -2.374 3.485 -9.799 1.00 95.88 79 GLY A O 1
ATOM 591 N N . THR A 1 80 ? -2.258 2.907 -7.633 1.00 97.25 80 THR A N 1
ATOM 592 C CA . THR A 1 80 ? -0.791 2.964 -7.546 1.00 97.25 80 THR A CA 1
ATOM 593 C C . THR A 1 80 ? -0.126 1.997 -8.529 1.00 97.25 80 THR A C 1
ATOM 595 O O . THR A 1 80 ? 0.874 2.326 -9.168 1.00 97.25 80 THR A O 1
ATOM 598 N N . ALA A 1 81 ? -0.685 0.793 -8.696 1.00 96.88 81 ALA A N 1
ATOM 599 C CA . ALA A 1 81 ? -0.191 -0.160 -9.685 1.00 96.88 81 ALA A CA 1
ATOM 600 C C . ALA A 1 81 ? -0.399 0.343 -11.122 1.00 96.88 81 ALA A C 1
ATOM 602 O O . ALA A 1 81 ? 0.475 0.139 -11.966 1.00 96.88 81 ALA A O 1
ATOM 603 N N . ASN A 1 82 ? -1.523 1.007 -11.406 1.00 97.12 82 ASN A N 1
ATOM 604 C CA . ASN A 1 82 ? -1.802 1.575 -12.721 1.00 97.12 82 ASN A CA 1
ATOM 605 C C . ASN A 1 82 ? -0.820 2.696 -13.065 1.00 97.12 82 ASN A C 1
ATOM 607 O O . ASN A 1 82 ? -0.305 2.681 -14.178 1.00 97.12 82 ASN A O 1
ATOM 611 N N . ASP A 1 83 ? -0.490 3.593 -12.133 1.00 96.81 83 ASP A N 1
ATOM 612 C CA . ASP A 1 83 ? 0.499 4.661 -12.358 1.00 96.81 83 ASP A CA 1
ATOM 613 C C . ASP A 1 83 ? 1.862 4.115 -12.789 1.00 96.81 83 ASP A C 1
ATOM 615 O O . ASP A 1 83 ? 2.502 4.618 -13.715 1.00 96.81 83 ASP A O 1
ATOM 619 N N . VAL A 1 84 ? 2.300 3.033 -12.146 1.00 97.38 84 VAL A N 1
ATOM 620 C CA . VAL A 1 84 ? 3.533 2.345 -12.532 1.00 97.38 84 VAL A CA 1
ATOM 621 C C . VAL A 1 84 ? 3.354 1.667 -13.893 1.00 97.38 84 VAL A C 1
ATOM 623 O O . VAL A 1 84 ? 4.214 1.798 -14.764 1.00 97.38 84 VAL A O 1
ATOM 626 N N . ALA A 1 85 ? 2.229 0.989 -14.121 1.00 97.25 85 ALA A N 1
ATOM 627 C CA . ALA A 1 85 ? 1.978 0.233 -15.345 1.00 97.25 85 ALA A CA 1
ATOM 628 C C . ALA A 1 85 ? 1.855 1.108 -16.602 1.00 97.25 85 ALA A C 1
ATOM 630 O O . ALA A 1 85 ? 2.323 0.706 -17.669 1.00 97.25 85 ALA A O 1
ATOM 631 N N . VAL A 1 86 ? 1.279 2.312 -16.507 1.00 96.44 86 VAL A N 1
ATOM 632 C CA . VAL A 1 86 ? 1.140 3.224 -17.659 1.00 96.44 86 VAL A CA 1
ATOM 633 C C . VAL A 1 86 ? 2.484 3.743 -18.172 1.00 96.44 86 VAL A C 1
ATOM 635 O O . VAL A 1 86 ? 2.582 4.113 -19.340 1.00 96.44 86 VAL A O 1
ATOM 638 N N . SER A 1 87 ? 3.539 3.702 -17.349 1.00 94.25 87 SER A N 1
ATOM 639 C CA . SER A 1 87 ? 4.917 3.985 -17.783 1.00 94.25 87 SER A CA 1
ATOM 640 C C . SER A 1 87 ? 5.550 2.847 -18.601 1.00 94.25 87 SER A C 1
ATOM 642 O O . SER A 1 87 ? 6.635 3.009 -19.159 1.00 94.25 87 SER A O 1
ATOM 644 N N . GLY A 1 88 ? 4.887 1.687 -18.673 1.00 95.00 88 GLY A N 1
ATOM 645 C CA . GLY A 1 88 ? 5.394 0.458 -19.284 1.00 95.00 88 GLY A CA 1
ATOM 646 C C . GLY A 1 88 ? 6.148 -0.462 -18.317 1.00 95.00 88 GLY A C 1
ATOM 647 O O . GLY A 1 88 ? 6.535 -1.562 -18.711 1.00 95.00 88 GLY A O 1
ATOM 648 N N . ALA A 1 89 ? 6.344 -0.051 -17.061 1.00 96.56 89 ALA A N 1
ATOM 649 C CA . ALA A 1 89 ? 6.957 -0.881 -16.031 1.00 96.56 89 ALA A CA 1
ATOM 650 C C . ALA A 1 89 ? 5.981 -1.931 -15.472 1.00 96.56 89 ALA A C 1
ATOM 652 O O . ALA A 1 89 ? 4.767 -1.743 -15.458 1.00 96.56 89 ALA A O 1
ATOM 653 N N . LEU A 1 90 ? 6.515 -3.040 -14.957 1.00 95.06 90 LEU A N 1
ATOM 654 C CA . LEU A 1 90 ? 5.730 -4.047 -14.242 1.00 95.06 90 LEU A CA 1
ATOM 655 C C . LEU A 1 90 ? 5.735 -3.734 -12.733 1.00 95.06 90 LEU A C 1
ATOM 657 O O . LEU A 1 90 ? 6.811 -3.788 -12.132 1.00 95.06 90 LEU A O 1
ATOM 661 N N . PRO A 1 91 ? 4.582 -3.467 -12.089 1.00 96.00 91 PRO A N 1
ATOM 662 C CA . PRO A 1 91 ? 4.527 -3.250 -10.644 1.00 96.00 91 PRO A CA 1
ATOM 663 C C . PRO A 1 91 ? 4.943 -4.518 -9.884 1.00 96.00 91 PRO A C 1
ATOM 665 O O . PRO A 1 91 ? 4.389 -5.594 -10.113 1.00 96.00 91 PRO A O 1
ATOM 668 N N . ARG A 1 92 ? 5.935 -4.405 -8.991 1.00 94.25 92 ARG A N 1
ATOM 669 C CA . ARG A 1 92 ? 6.473 -5.538 -8.205 1.00 94.25 92 ARG A CA 1
ATOM 670 C C . ARG A 1 92 ? 6.233 -5.409 -6.706 1.00 94.25 92 ARG A C 1
ATOM 672 O O . ARG A 1 92 ? 5.937 -6.404 -6.054 1.00 94.25 92 ARG A O 1
ATOM 679 N N . TYR A 1 93 ? 6.362 -4.195 -6.181 1.00 95.50 93 TYR A N 1
ATOM 680 C CA . TYR A 1 93 ? 6.338 -3.909 -4.751 1.00 95.50 93 TYR A CA 1
ATOM 681 C C . TYR A 1 93 ? 5.436 -2.707 -4.483 1.00 95.50 93 TYR A C 1
ATOM 683 O O . TYR A 1 93 ? 5.342 -1.808 -5.316 1.00 95.50 93 TYR A O 1
ATOM 691 N N . LEU A 1 94 ? 4.785 -2.701 -3.321 1.00 95.88 94 LEU A N 1
ATOM 692 C CA . LEU A 1 94 ? 3.958 -1.598 -2.840 1.00 95.88 94 LEU A CA 1
ATOM 693 C C . LEU A 1 94 ? 4.249 -1.374 -1.359 1.00 95.88 94 LEU A C 1
ATOM 695 O O . LEU A 1 94 ? 4.266 -2.333 -0.584 1.00 95.88 94 LEU A O 1
ATOM 699 N N . SER A 1 95 ? 4.444 -0.115 -0.976 1.00 94.75 95 SER A N 1
ATOM 700 C CA . SER A 1 95 ? 4.320 0.328 0.410 1.00 94.75 95 SER A CA 1
ATOM 701 C C . SER A 1 95 ? 2.873 0.746 0.684 1.00 94.75 95 SER A C 1
ATOM 703 O O . SER A 1 95 ? 2.112 1.050 -0.234 1.00 94.75 95 SER A O 1
ATOM 705 N N . CYS A 1 96 ? 2.472 0.745 1.953 1.00 92.88 96 CYS A N 1
ATOM 706 C CA . CYS A 1 96 ? 1.174 1.262 2.372 1.00 92.88 96 CYS A CA 1
ATOM 707 C C . CYS A 1 96 ? 1.315 2.007 3.701 1.00 92.88 96 CYS A C 1
ATOM 709 O O . CYS A 1 96 ? 1.889 1.480 4.653 1.00 92.88 96 CYS A O 1
ATOM 711 N N . GLY A 1 97 ? 0.775 3.222 3.756 1.00 92.62 97 GLY A N 1
ATOM 712 C CA . GLY A 1 97 ? 0.626 4.002 4.980 1.00 92.62 97 GLY A CA 1
ATOM 713 C C . GLY A 1 97 ? -0.854 4.189 5.283 1.00 92.62 97 GLY A C 1
ATOM 714 O O . GLY A 1 97 ? -1.621 4.546 4.392 1.00 92.62 97 GLY A O 1
ATOM 715 N N . PHE A 1 98 ? -1.252 3.942 6.528 1.00 92.50 98 PHE A N 1
ATOM 716 C CA . PHE A 1 98 ? -2.626 4.130 6.984 1.00 92.50 98 PHE A CA 1
ATOM 717 C C . PHE A 1 98 ? -2.685 5.320 7.937 1.00 92.50 98 PHE A C 1
ATOM 719 O O . PHE A 1 98 ? -1.964 5.356 8.933 1.00 92.50 98 PHE A O 1
ATOM 726 N N . ILE A 1 99 ? -3.569 6.271 7.643 1.00 92.69 99 ILE A N 1
ATOM 727 C CA . ILE A 1 99 ? -3.956 7.337 8.569 1.00 92.69 99 ILE A CA 1
ATOM 728 C C . ILE A 1 99 ? -5.341 6.959 9.080 1.00 92.69 99 ILE A C 1
ATOM 730 O O . ILE A 1 99 ? -6.293 6.905 8.305 1.00 92.69 99 ILE A O 1
ATOM 734 N N . LEU A 1 100 ? -5.427 6.618 10.364 1.00 92.44 100 LEU A N 1
ATOM 735 C CA . LEU A 1 100 ? -6.637 6.082 10.982 1.00 92.44 100 LEU A CA 1
ATOM 736 C C . LEU A 1 100 ? -7.153 7.055 12.037 1.00 92.44 100 LEU A C 1
ATOM 738 O O . LEU A 1 100 ? -6.396 7.488 12.905 1.00 92.44 100 LEU A O 1
ATOM 742 N N . GLU A 1 101 ? -8.443 7.369 11.968 1.00 92.19 101 GLU A N 1
ATOM 743 C CA . GLU A 1 101 ? -9.117 8.184 12.974 1.00 92.19 101 GLU A CA 1
ATOM 744 C C . GLU A 1 101 ? -9.377 7.368 14.251 1.00 92.19 101 GLU A C 1
ATOM 746 O O . GLU A 1 101 ? -9.713 6.178 14.200 1.00 92.19 101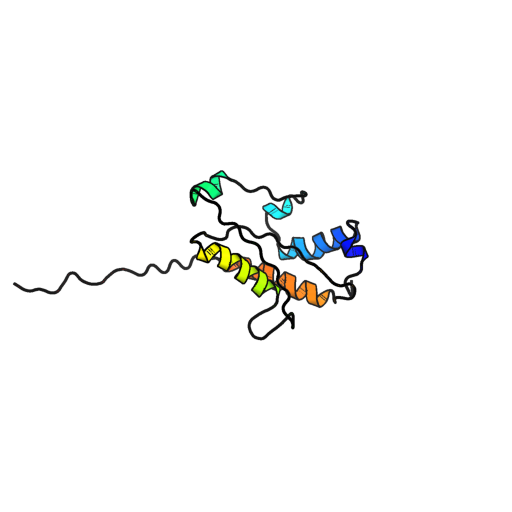 GLU A O 1
ATOM 751 N N . GLU A 1 102 ? -9.231 8.007 15.414 1.00 93.81 102 GLU A N 1
ATOM 752 C CA . GLU A 1 102 ? -9.676 7.421 16.676 1.00 93.81 102 GLU A CA 1
ATOM 753 C C . GLU A 1 102 ? -11.188 7.158 16.633 1.00 93.81 102 GLU A C 1
ATOM 755 O O . GLU A 1 102 ? -11.972 7.992 16.197 1.00 93.81 102 GLU A O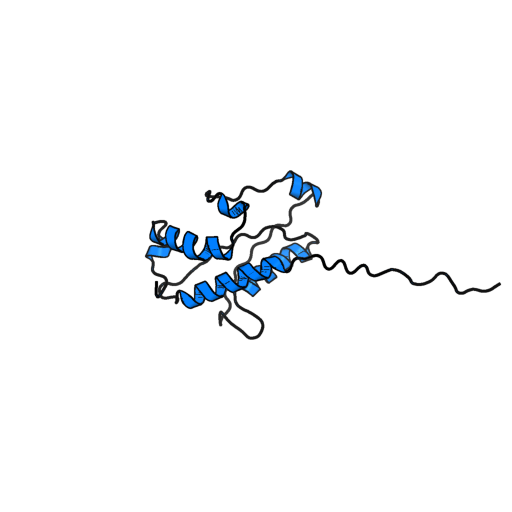 1
ATOM 760 N N . GLY A 1 103 ? -11.607 5.981 17.095 1.00 93.44 103 GLY A N 1
ATOM 761 C CA . GLY A 1 103 ? -13.004 5.559 17.034 1.00 93.44 103 GLY A CA 1
ATOM 762 C C . GLY A 1 103 ? -13.374 4.776 15.774 1.00 93.44 103 GLY A C 1
ATOM 763 O O . GLY A 1 103 ? -14.450 4.183 15.758 1.00 93.44 103 GLY A O 1
ATOM 764 N N . LEU A 1 104 ? -12.490 4.665 14.770 1.00 92.81 104 LEU A N 1
ATOM 765 C CA . LEU A 1 104 ? -12.718 3.775 13.627 1.00 92.81 104 LEU A CA 1
ATOM 766 C C . LEU A 1 104 ? -12.926 2.330 14.106 1.00 92.81 104 LEU A C 1
ATOM 768 O O . LEU A 1 104 ? -12.090 1.775 14.818 1.00 92.81 104 LEU A O 1
ATOM 772 N N . GLU A 1 105 ? -14.024 1.704 13.691 1.00 93.88 105 GLU A N 1
ATOM 773 C CA . GLU A 1 105 ? -14.326 0.310 14.024 1.00 93.88 105 GLU A CA 1
ATOM 774 C C . GLU A 1 105 ? -13.241 -0.643 13.496 1.00 93.88 105 GLU A C 1
ATOM 776 O O . GLU A 1 105 ? -12.894 -0.623 12.312 1.00 93.88 105 GLU A O 1
ATOM 781 N N . MET A 1 106 ? -12.744 -1.537 14.357 1.00 90.25 106 MET A N 1
ATOM 782 C CA . MET A 1 106 ? -11.720 -2.521 13.975 1.00 90.25 106 MET A CA 1
ATOM 783 C C . MET A 1 106 ? -12.208 -3.435 12.852 1.00 90.25 106 MET A C 1
ATOM 785 O O . MET A 1 106 ? -11.450 -3.741 11.938 1.00 90.25 106 MET A O 1
ATOM 789 N N . ALA A 1 107 ? -13.492 -3.802 12.871 1.00 90.19 107 ALA A N 1
ATOM 790 C CA . ALA A 1 107 ? -14.103 -4.630 11.835 1.00 90.19 107 ALA A CA 1
ATOM 791 C C . ALA A 1 107 ? -14.043 -3.975 10.441 1.00 90.19 107 ALA A C 1
ATOM 793 O O . ALA A 1 107 ? -13.877 -4.665 9.435 1.00 90.19 107 ALA A O 1
ATOM 794 N N . THR A 1 108 ? -14.147 -2.644 10.369 1.00 89.88 108 THR A N 1
ATOM 795 C CA . THR A 1 108 ? -14.013 -1.882 9.117 1.00 89.88 108 THR A CA 1
ATOM 796 C C . THR A 1 108 ? -12.599 -2.019 8.561 1.00 89.88 108 THR A C 1
ATOM 798 O O . THR A 1 108 ? -12.420 -2.266 7.366 1.00 89.88 108 THR A O 1
ATOM 801 N N . LEU A 1 109 ? -11.596 -1.913 9.435 1.00 87.00 109 LEU A N 1
ATOM 802 C CA . LEU A 1 109 ? -10.190 -2.021 9.068 1.00 87.00 109 LEU A CA 1
ATOM 803 C C . LEU A 1 109 ? -9.793 -3.465 8.696 1.00 87.00 109 LEU A C 1
ATOM 805 O O . LEU A 1 109 ? -9.121 -3.673 7.687 1.00 87.00 109 LEU A O 1
ATOM 809 N N . GLU A 1 110 ? -10.262 -4.460 9.454 1.00 85.69 110 GLU A N 1
ATOM 810 C CA . GLU A 1 110 ? -10.077 -5.894 9.175 1.00 85.69 110 GLU A CA 1
ATOM 811 C C . GLU A 1 110 ? -10.649 -6.289 7.815 1.00 85.69 110 GLU A C 1
ATOM 813 O O . GLU A 1 110 ? -9.975 -6.951 7.021 1.00 85.69 110 GLU A O 1
ATOM 818 N N . LYS A 1 111 ? -11.866 -5.827 7.515 1.00 83.69 111 LYS A N 1
ATOM 819 C CA . LYS A 1 111 ? -12.516 -6.071 6.228 1.00 83.69 111 LYS A CA 1
ATOM 820 C C . LYS A 1 111 ? -11.714 -5.485 5.067 1.00 83.69 111 LYS A C 1
ATOM 822 O O . LYS A 1 111 ? -11.584 -6.143 4.040 1.00 83.69 111 LYS A O 1
ATOM 827 N N . GLY A 1 112 ? -11.157 -4.284 5.237 1.00 73.75 112 GLY A N 1
ATOM 828 C CA . GLY A 1 112 ? -10.241 -3.696 4.260 1.00 73.75 112 GLY A CA 1
ATOM 829 C C . GLY A 1 112 ? -9.000 -4.568 4.056 1.00 73.75 112 GLY A C 1
ATOM 830 O O . GLY A 1 112 ? -8.752 -5.037 2.949 1.00 73.75 112 GLY A O 1
ATOM 831 N N . GLY A 1 113 ? -8.261 -4.858 5.132 1.00 70.19 113 GLY A N 1
ATOM 832 C CA . GLY A 1 113 ? -7.004 -5.613 5.058 1.00 70.19 113 GLY A CA 1
ATOM 833 C C . GLY A 1 113 ? -7.143 -6.994 4.404 1.00 70.19 113 GLY A C 1
ATOM 834 O O . GLY A 1 113 ? -6.332 -7.359 3.552 1.00 70.19 113 GLY A O 1
ATOM 835 N N . GLN A 1 114 ? -8.194 -7.748 4.740 1.00 64.06 114 GLN A N 1
ATOM 836 C CA . GLN A 1 114 ? -8.449 -9.075 4.160 1.00 64.06 114 GLN A CA 1
ATOM 837 C C . GLN A 1 114 ? -8.701 -9.028 2.648 1.00 64.06 114 GLN A C 1
ATOM 839 O O . GLN A 1 114 ? -8.227 -9.900 1.916 1.00 64.06 114 GLN A O 1
ATOM 844 N N . GLN A 1 115 ? -9.410 -8.005 2.168 1.00 61.25 115 GLN A N 1
ATOM 845 C CA . GLN A 1 115 ? -9.725 -7.859 0.750 1.00 61.25 115 GLN A CA 1
ATOM 846 C C . GLN A 1 115 ? -8.456 -7.589 -0.083 1.00 61.25 115 GLN A C 1
ATOM 848 O O . GLN A 1 115 ? -8.308 -8.107 -1.189 1.00 61.25 115 GLN A O 1
ATOM 853 N N . HIS A 1 116 ? -7.494 -6.841 0.471 1.00 64.44 116 HIS A N 1
ATOM 854 C CA . HIS A 1 116 ? -6.270 -6.429 -0.236 1.00 64.44 116 HIS A CA 1
ATOM 855 C C . HIS A 1 116 ? -5.190 -7.513 -0.270 1.00 64.44 116 HIS A C 1
ATOM 857 O O . HIS A 1 116 ? -4.402 -7.566 -1.217 1.00 64.44 116 HIS A O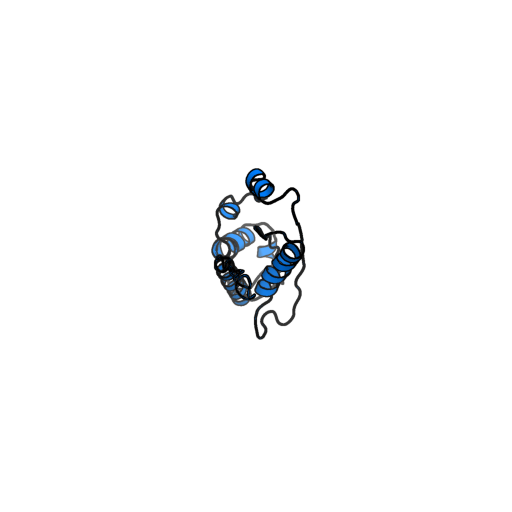 1
ATOM 863 N N . GLY A 1 117 ? -5.148 -8.391 0.736 1.00 57.41 117 GLY A N 1
ATOM 864 C CA . GLY A 1 117 ? -4.261 -9.559 0.737 1.00 57.41 117 GLY A CA 1
ATOM 865 C C . GLY A 1 117 ? -4.575 -10.538 -0.401 1.00 57.41 117 GLY A C 1
ATOM 866 O O . GLY A 1 117 ? -3.662 -11.080 -1.027 1.00 57.41 117 GLY A O 1
ATOM 867 N N . ALA A 1 118 ? -5.861 -10.712 -0.726 1.00 43.69 118 ALA A N 1
ATOM 868 C CA . ALA A 1 118 ? -6.329 -11.626 -1.770 1.00 43.69 118 ALA A CA 1
ATOM 869 C C . ALA A 1 118 ? -6.040 -11.125 -3.199 1.00 43.69 118 ALA A C 1
ATOM 871 O O . ALA A 1 118 ? -5.676 -11.920 -4.070 1.00 43.69 118 ALA A O 1
ATOM 872 N N . ASP A 1 119 ? -6.122 -9.813 -3.440 1.00 48.91 119 ASP A N 1
ATOM 873 C CA . ASP A 1 119 ? -5.917 -9.225 -4.773 1.00 48.91 119 ASP A CA 1
ATOM 874 C C . ASP A 1 119 ? -4.460 -9.350 -5.275 1.00 48.91 119 ASP A C 1
ATOM 876 O O . ASP A 1 119 ? -4.208 -9.329 -6.483 1.00 48.91 119 ASP A O 1
ATOM 880 N N . ARG A 1 120 ? -3.492 -9.609 -4.380 1.00 48.47 120 ARG A N 1
ATOM 881 C CA . ARG A 1 120 ? -2.092 -9.912 -4.744 1.00 48.47 120 ARG A CA 1
ATOM 882 C C . ARG A 1 120 ? -1.925 -11.256 -5.469 1.00 48.47 120 ARG A C 1
ATOM 884 O O . ARG A 1 120 ? -0.973 -11.414 -6.231 1.00 48.47 120 ARG A O 1
ATOM 891 N N . ALA A 1 121 ? -2.848 -12.209 -5.298 1.00 34.97 121 ALA A N 1
ATOM 892 C CA . ALA A 1 121 ? -2.777 -13.525 -5.946 1.00 34.97 121 ALA A CA 1
ATOM 893 C C . ALA A 1 121 ? -3.230 -13.516 -7.425 1.00 34.97 121 ALA A C 1
ATOM 895 O O . ALA A 1 121 ? -3.013 -14.486 -8.152 1.00 34.97 121 ALA A O 1
ATOM 896 N N . GLY A 1 122 ? -3.838 -12.420 -7.900 1.00 28.58 122 GLY A N 1
ATOM 897 C CA . GLY A 1 122 ? -4.413 -12.302 -9.246 1.00 28.58 122 GLY A CA 1
ATOM 898 C C . GLY A 1 122 ? -3.436 -11.923 -10.367 1.00 28.58 122 GLY A C 1
ATOM 899 O O . GLY A 1 122 ? -3.812 -11.977 -11.538 1.00 28.58 122 GLY A O 1
ATOM 900 N N . GLY A 1 123 ? -2.176 -11.593 -10.053 1.00 31.27 123 GLY A N 1
ATOM 901 C CA . GLY A 1 123 ? -1.131 -11.226 -11.028 1.00 31.27 123 GLY A CA 1
ATOM 902 C C . GLY A 1 123 ? -0.619 -12.381 -11.906 1.00 31.27 123 GLY A C 1
ATOM 903 O O . GLY A 1 123 ? 0.397 -12.247 -12.591 1.00 31.27 123 GLY A O 1
ATOM 904 N N . GLY A 1 124 ? -1.305 -13.527 -11.889 1.00 27.83 124 GLY A N 1
ATOM 905 C CA . GLY A 1 124 ? -1.032 -14.695 -12.717 1.00 27.83 124 GLY A CA 1
ATOM 906 C C . GLY A 1 124 ? -1.294 -14.424 -14.197 1.00 27.83 124 GLY A C 1
ATOM 907 O O . GLY A 1 124 ? -2.389 -14.640 -14.710 1.00 27.83 124 GLY A O 1
ATOM 908 N N . HIS A 1 125 ? -0.255 -13.959 -14.884 1.00 36.31 125 HIS A N 1
ATOM 909 C CA . HIS A 1 125 ? 0.144 -14.426 -16.209 1.00 36.31 125 HIS A CA 1
ATOM 910 C C . HIS A 1 125 ? -1.009 -14.791 -17.168 1.00 36.31 125 HIS A C 1
ATOM 912 O O . HIS A 1 125 ? -1.186 -15.940 -17.563 1.00 36.31 125 HIS A O 1
ATOM 918 N N . ARG A 1 126 ? -1.772 -13.796 -17.632 1.00 27.11 126 ARG A N 1
ATOM 919 C CA . ARG A 1 126 ? -2.506 -13.935 -18.898 1.00 27.11 126 ARG A CA 1
ATOM 920 C C . ARG A 1 126 ? -1.645 -13.383 -20.021 1.00 27.11 126 ARG A C 1
ATOM 922 O O . ARG A 1 126 ? -1.921 -12.316 -20.563 1.00 27.11 126 ARG A O 1
ATOM 929 N N . HIS A 1 127 ? -0.623 -14.152 -20.404 1.00 31.81 127 HIS A N 1
ATOM 930 C CA . HIS A 1 127 ? -0.050 -14.056 -21.744 1.00 31.81 127 HIS A CA 1
ATOM 931 C C . HIS A 1 127 ? -1.170 -14.363 -22.747 1.00 31.81 127 HIS A C 1
ATOM 933 O O . HIS A 1 127 ? -1.379 -15.498 -23.174 1.00 31.81 127 HIS A O 1
ATOM 939 N N . ARG A 1 128 ? -1.927 -13.337 -23.148 1.00 30.12 128 ARG A N 1
ATOM 940 C CA . ARG A 1 128 ? -2.649 -13.378 -24.415 1.00 30.12 128 ARG A CA 1
ATOM 941 C C . ARG A 1 128 ? -1.591 -13.288 -25.505 1.00 30.12 128 ARG A C 1
ATOM 943 O O . ARG A 1 128 ? -1.310 -12.213 -26.023 1.00 30.12 128 ARG A O 1
ATOM 950 N N . HIS A 1 129 ? -1.014 -14.434 -25.860 1.00 33.78 129 HIS A N 1
ATOM 951 C CA . HIS A 1 129 ? -0.433 -14.626 -27.180 1.00 33.78 129 HIS A CA 1
ATOM 952 C C . HIS A 1 129 ? -1.550 -14.365 -28.199 1.00 33.78 129 HIS A C 1
ATOM 954 O O . HIS A 1 129 ? -2.305 -15.261 -28.577 1.00 33.78 129 HIS A O 1
ATOM 960 N N . ARG A 1 130 ? -1.680 -13.110 -28.642 1.00 32.78 130 ARG A N 1
ATOM 961 C CA . ARG A 1 130 ? -2.295 -12.806 -29.929 1.00 32.78 130 ARG A CA 1
ATOM 962 C C . ARG A 1 130 ? -1.400 -13.468 -30.968 1.00 32.78 130 ARG A C 1
ATOM 964 O O . ARG A 1 130 ? -0.359 -12.936 -31.335 1.00 32.78 130 ARG A O 1
ATOM 971 N N . ARG A 1 131 ? -1.786 -14.674 -31.389 1.00 34.12 131 ARG A N 1
ATOM 972 C CA . ARG A 1 131 ? -1.254 -15.309 -32.590 1.00 34.12 131 ARG A CA 1
ATOM 973 C C . ARG A 1 131 ? -1.444 -14.320 -33.739 1.00 34.12 131 ARG A C 1
ATOM 975 O O . ARG A 1 131 ? -2.560 -14.121 -34.210 1.00 34.12 131 ARG A O 1
ATOM 982 N N . HIS A 1 132 ? -0.351 -13.707 -34.181 1.00 36.81 132 HIS A N 1
ATOM 983 C CA . HIS A 1 132 ? -0.234 -13.200 -35.538 1.00 36.81 132 HIS A CA 1
ATOM 984 C C . HIS A 1 132 ? -0.271 -14.415 -36.474 1.00 36.81 132 HIS A C 1
ATOM 986 O O . HIS A 1 132 ? 0.751 -14.984 -36.834 1.00 36.81 132 HIS A O 1
ATOM 992 N N . GLN A 1 133 ? -1.473 -14.850 -36.835 1.00 41.75 133 GLN A N 1
ATOM 993 C CA . GLN A 1 133 ? -1.701 -15.538 -38.096 1.00 41.75 133 GLN A CA 1
ATOM 994 C C . GLN A 1 133 ? -2.683 -14.683 -38.880 1.00 41.75 133 GLN A C 1
ATOM 996 O O . GLN A 1 133 ? -3.896 -14.777 -38.723 1.00 41.75 133 GLN A O 1
ATOM 1001 N N . SER A 1 134 ? -2.136 -13.792 -39.700 1.00 38.59 134 SER A N 1
ATOM 1002 C CA . SER A 1 134 ? -2.873 -13.208 -40.807 1.00 38.59 134 SER A CA 1
ATOM 1003 C C . SER A 1 134 ? -1.905 -12.928 -41.948 1.00 38.59 134 SER A C 1
ATOM 1005 O O . SER A 1 134 ? -0.971 -12.147 -41.793 1.00 38.59 134 SER A O 1
ATOM 1007 N N . ARG A 1 135 ? -2.214 -13.567 -43.083 1.00 42.38 135 ARG A N 1
ATOM 1008 C CA . ARG A 1 135 ? -1.836 -13.227 -44.464 1.00 42.38 135 ARG A CA 1
ATOM 1009 C C . ARG A 1 135 ? -0.430 -13.591 -44.951 1.00 42.38 135 ARG A C 1
ATOM 1011 O O . ARG A 1 135 ? 0.440 -12.743 -45.065 1.00 42.38 135 ARG A O 1
ATOM 1018 N N . ALA A 1 136 ? -0.319 -14.821 -45.452 1.00 44.72 136 ALA A N 1
ATOM 1019 C CA . ALA A 1 136 ? 0.439 -15.121 -46.670 1.00 44.72 136 ALA A CA 1
ATOM 1020 C C . ALA A 1 136 ? -0.151 -16.368 -47.357 1.00 44.72 136 ALA A C 1
ATOM 1022 O O . ALA A 1 136 ? 0.418 -17.447 -47.282 1.00 44.72 136 ALA A O 1
ATOM 1023 N N . ALA A 1 137 ? -1.342 -16.239 -47.955 1.00 47.03 137 ALA A N 1
ATOM 1024 C CA . ALA A 1 137 ? -1.874 -17.214 -48.917 1.00 47.03 137 ALA A CA 1
ATOM 1025 C C . ALA A 1 137 ? -3.092 -16.636 -49.661 1.00 47.03 137 ALA A C 1
ATOM 1027 O O . ALA A 1 137 ? -4.214 -17.084 -49.444 1.00 47.03 137 ALA A O 1
ATOM 1028 N N . ARG A 1 138 ? -2.888 -15.609 -50.499 1.00 47.19 138 ARG A N 1
ATOM 1029 C CA . ARG A 1 138 ? -3.733 -15.311 -51.674 1.00 47.19 138 ARG A CA 1
ATOM 1030 C C . ARG A 1 138 ? -2.916 -14.533 -52.712 1.00 47.19 138 ARG A C 1
ATOM 1032 O O . ARG A 1 138 ? -2.355 -13.497 -52.377 1.00 47.19 138 ARG A O 1
ATOM 1039 N N . GLY A 1 139 ? -2.923 -15.043 -53.944 1.00 37.41 139 GLY A N 1
ATOM 1040 C CA . GLY A 1 139 ? -2.237 -14.533 -55.138 1.00 37.41 139 GLY A CA 1
ATOM 1041 C C . GLY A 1 139 ? -1.298 -15.622 -55.664 1.00 37.41 139 GLY A C 1
ATOM 1042 O O . GLY A 1 139 ? -0.257 -15.832 -55.065 1.00 37.41 139 GLY A O 1
ATOM 1043 N N . GLY A 1 140 ? -1.638 -16.454 -56.649 1.00 42.72 140 GLY A N 1
ATOM 1044 C CA . GLY A 1 140 ? -2.419 -16.181 -57.852 1.00 42.72 140 GLY A CA 1
ATOM 1045 C C . GLY A 1 140 ? -1.435 -15.968 -59.002 1.00 42.72 140 GLY A C 1
ATOM 1046 O O . GLY A 1 140 ? -0.969 -14.849 -59.188 1.00 42.72 140 GLY A O 1
ATOM 1047 N N . GLY A 1 141 ? -1.116 -17.058 -59.700 1.00 36.50 141 GLY A N 1
ATOM 1048 C CA . GLY A 1 141 ? -0.259 -17.162 -60.879 1.00 36.50 141 GLY A CA 1
ATOM 1049 C C . GLY A 1 141 ? -0.316 -18.594 -61.380 1.00 36.50 141 GLY A C 1
ATOM 1050 O O . GLY A 1 141 ? -0.005 -19.477 -60.551 1.00 36.50 141 GLY A O 1
#

pLDDT: mean 81.67, std 21.21, range [27.11, 97.5]

Mean predicted aligned error: 9.78 Å

Foldseek 3Di:
DFWDAVVLVPPDPNVVCCCVVAVCVLAPDPQVVVVDPDGDDDPVVVVVQHDDDDDDADDFDDPPQDDVPGGRVVCRVVVRQVSSVVVVHHDDDDDDDDDDDTGHTPVSVNVSSNVNSVVVVVPPDPPPPPPPDDDDDDDDD

Sequence (141 aa):
MKSIQLAHGSGGQAMQQLIASLFMQAFANPWLAEQEDQARLDLAQLAAQGDRLAFSTDGYVIDPLFFPGGDIGKLAVCGTANDVAVSGALPRYLSCGFILEEGLEMATLEKGGQQHGADRAGGGHRHRHRRHQSRAARGGG

Radius of gyration: 20.78 Å; Cα contacts (8 Å, |Δi|>4): 95; chains: 1; bounding box: 40×27×83 Å

Organism: Raoultella terrigena (NCBI:txid577)